Protein AF-A0A7W2R0L2-F1 (afdb_monomer_lite)

Secondary structure (DSSP, 8-state):
-HHHHHHTT--SHHHHHHHH---HHHHHHHHHHHHHTTS-----EEPTTS-EE-GGG---------

InterPro domains:
  IPR002577 Helix-turn-helix, HxlR type [PF01638] (1-42)
  IPR036388 Winged helix-like DNA-binding domain superfamily [G3DSA:1.10.10.10] (1-62)
  IPR036390 Winged helix DNA-binding domain superfamily [SSF46785] (1-45)

Sequence (66 aa):
MILRDAFDGLRRFSEFQKNLGLAKTILASRLKWLVESGLLEPLQVRSLDGRMLNPEDCVRKVVRHG

Organism: NCBI:txid2666183

pLDDT: mean 91.04, std 6.95, range [63.41, 97.44]

Foldseek 3Di:
DVLVVVVVPDQDLVVCCVVVVDDSVVSVVVVVVCVVVVVDDRDFDADPVRHTDDPVNDDDDDDDDD

Radius of gyration: 14.07 Å; chains: 1; bounding box: 34×30×28 Å

Structure (mmCIF, N/CA/C/O backbone):
data_AF-A0A7W2R0L2-F1
#
_entry.id   AF-A0A7W2R0L2-F1
#
loop_
_atom_site.group_PDB
_atom_site.id
_atom_site.type_symbol
_atom_site.label_atom_id
_atom_site.label_alt_id
_atom_site.label_comp_id
_atom_site.label_asym_id
_atom_site.label_entity_id
_atom_site.label_seq_id
_atom_site.pdbx_PDB_ins_code
_atom_site.Cartn_x
_atom_site.Cartn_y
_atom_site.Cartn_z
_atom_site.occupancy
_atom_site.B_iso_or_equiv
_atom_site.auth_seq_id
_atom_site.auth_comp_id
_atom_site.auth_asym_id
_atom_site.auth_atom_id
_atom_site.pdbx_PDB_model_num
ATOM 1 N N . MET A 1 1 ? -7.497 3.281 -9.915 1.00 88.44 1 MET A N 1
ATOM 2 C CA . MET A 1 1 ? -7.737 4.246 -8.803 1.00 88.44 1 MET A CA 1
ATOM 3 C C . MET A 1 1 ? -7.487 3.476 -7.522 1.00 88.44 1 MET A C 1
ATOM 5 O O . MET A 1 1 ? -8.099 2.434 -7.393 1.00 88.44 1 MET A O 1
ATOM 9 N N . ILE A 1 2 ? -6.644 3.940 -6.588 1.00 93.31 2 ILE A N 1
ATOM 10 C CA . ILE A 1 2 ? -6.140 3.091 -5.480 1.00 93.31 2 ILE A CA 1
ATOM 11 C C . ILE A 1 2 ? -7.249 2.359 -4.709 1.00 93.31 2 ILE A C 1
ATOM 13 O O . ILE A 1 2 ? -7.152 1.152 -4.536 1.00 93.31 2 ILE A O 1
ATOM 17 N N . LEU A 1 3 ? -8.306 3.057 -4.282 1.00 94.75 3 LEU A N 1
ATOM 18 C CA . LEU A 1 3 ? -9.390 2.418 -3.526 1.00 94.75 3 LEU A CA 1
ATOM 19 C C . LEU A 1 3 ? -10.121 1.354 -4.347 1.00 94.75 3 LEU A C 1
ATOM 21 O O . LEU A 1 3 ? -10.335 0.259 -3.850 1.00 94.75 3 LEU A O 1
ATOM 25 N N . ARG A 1 4 ? -10.450 1.647 -5.611 1.00 94.94 4 ARG A N 1
ATOM 26 C CA . ARG A 1 4 ? -11.084 0.670 -6.507 1.00 94.94 4 ARG A CA 1
ATOM 27 C C . ARG A 1 4 ? -10.223 -0.584 -6.643 1.00 94.94 4 ARG A C 1
ATOM 29 O O . ARG A 1 4 ? -10.707 -1.676 -6.408 1.00 94.94 4 ARG A O 1
ATOM 36 N N . ASP A 1 5 ? -8.942 -0.400 -6.938 1.00 94.75 5 ASP A N 1
ATOM 37 C CA . ASP A 1 5 ? -7.974 -1.484 -7.081 1.00 94.75 5 ASP A CA 1
ATOM 38 C C . ASP A 1 5 ? -7.858 -2.319 -5.785 1.00 94.75 5 ASP A C 1
ATOM 40 O O . ASP A 1 5 ? -7.745 -3.542 -5.837 1.00 94.75 5 ASP A O 1
ATOM 44 N N . ALA A 1 6 ? -7.924 -1.674 -4.614 1.00 94.19 6 ALA A N 1
ATOM 45 C CA . ALA A 1 6 ? -7.925 -2.357 -3.321 1.00 94.19 6 ALA A CA 1
ATOM 46 C C . ALA A 1 6 ? -9.205 -3.187 -3.108 1.00 94.19 6 ALA A C 1
ATOM 48 O O . ALA A 1 6 ? -9.122 -4.331 -2.659 1.00 94.19 6 ALA A O 1
ATOM 49 N N . PHE A 1 7 ? -10.373 -2.650 -3.478 1.00 93.06 7 PHE A N 1
ATOM 50 C CA . PHE A 1 7 ? -11.644 -3.387 -3.457 1.00 93.06 7 PHE A CA 1
ATOM 51 C C . PHE A 1 7 ? -11.672 -4.540 -4.468 1.00 93.06 7 PHE A C 1
ATOM 53 O O . PHE A 1 7 ? -12.241 -5.588 -4.173 1.00 93.06 7 PHE A O 1
ATOM 60 N N . ASP A 1 8 ? -10.982 -4.393 -5.600 1.00 94.62 8 ASP A N 1
ATOM 61 C CA . ASP A 1 8 ? -10.776 -5.450 -6.598 1.00 94.62 8 ASP A CA 1
ATOM 62 C C . ASP A 1 8 ? -9.776 -6.531 -6.116 1.00 94.62 8 ASP A C 1
ATOM 64 O O . ASP A 1 8 ? -9.491 -7.497 -6.825 1.00 94.62 8 ASP A O 1
ATOM 68 N N . GLY A 1 9 ? -9.254 -6.403 -4.889 1.00 93.25 9 GLY A N 1
ATOM 69 C CA . GLY A 1 9 ? -8.467 -7.428 -4.208 1.00 93.25 9 GLY A CA 1
ATOM 70 C C . GLY A 1 9 ? -6.953 -7.260 -4.309 1.00 93.25 9 GLY A C 1
ATOM 71 O O . GLY A 1 9 ? -6.226 -8.140 -3.837 1.00 93.25 9 GLY A O 1
ATOM 72 N N . LEU A 1 10 ? -6.448 -6.157 -4.874 1.00 95.25 10 LEU A N 1
ATOM 73 C CA . LEU A 1 10 ? -5.012 -5.870 -4.863 1.00 95.25 10 LEU A CA 1
ATOM 74 C C . LEU A 1 10 ? -4.565 -5.567 -3.429 1.00 95.25 10 LEU A C 1
ATOM 76 O O . LEU A 1 10 ? -5.161 -4.750 -2.731 1.00 95.25 10 LEU A O 1
ATOM 80 N N . ARG A 1 11 ? -3.495 -6.234 -2.982 1.00 92.88 11 ARG A N 1
ATOM 81 C CA . ARG A 1 11 ? -3.012 -6.140 -1.591 1.00 92.88 11 ARG A CA 1
ATOM 82 C C . ARG A 1 11 ? -1.542 -5.764 -1.490 1.00 92.88 11 ARG A C 1
ATOM 84 O O . ARG A 1 11 ? -1.130 -5.184 -0.489 1.00 92.88 11 ARG A O 1
ATOM 91 N N . ARG A 1 12 ? -0.723 -6.082 -2.499 1.00 93.25 12 ARG A N 1
ATOM 92 C CA . ARG A 1 12 ? 0.718 -5.795 -2.475 1.00 93.25 12 ARG A CA 1
ATOM 93 C C . ARG A 1 12 ? 1.028 -4.469 -3.147 1.00 93.25 12 ARG A C 1
ATOM 95 O O . ARG A 1 12 ? 0.496 -4.146 -4.204 1.00 93.25 12 ARG A O 1
ATOM 102 N N . PHE A 1 13 ? 2.003 -3.752 -2.595 1.00 93.69 13 PHE A N 1
ATOM 103 C CA . PHE A 1 13 ? 2.490 -2.491 -3.159 1.00 93.69 13 PHE A CA 1
ATOM 104 C C . PHE A 1 13 ? 2.899 -2.611 -4.638 1.00 93.69 13 PHE A C 1
ATOM 106 O O . PHE A 1 13 ? 2.585 -1.741 -5.447 1.00 93.69 13 PHE A O 1
ATOM 113 N N . SER A 1 14 ? 3.578 -3.702 -5.010 1.00 93.19 14 SER A N 1
ATOM 114 C CA . SER A 1 14 ? 4.009 -3.946 -6.392 1.00 93.19 14 SER A CA 1
ATOM 115 C C . SER A 1 14 ? 2.843 -4.139 -7.363 1.00 93.19 14 SER A C 1
ATOM 117 O O . SER A 1 14 ? 2.969 -3.763 -8.527 1.00 93.19 14 SER A O 1
ATOM 119 N N . GLU A 1 15 ? 1.709 -4.677 -6.905 1.00 95.00 15 GLU A N 1
ATOM 120 C CA . GLU A 1 15 ? 0.500 -4.831 -7.722 1.00 95.00 15 GLU A CA 1
ATOM 121 C C . GLU A 1 15 ? -0.117 -3.468 -8.017 1.00 95.00 15 GLU A C 1
ATOM 123 O O . GLU A 1 15 ? -0.335 -3.145 -9.181 1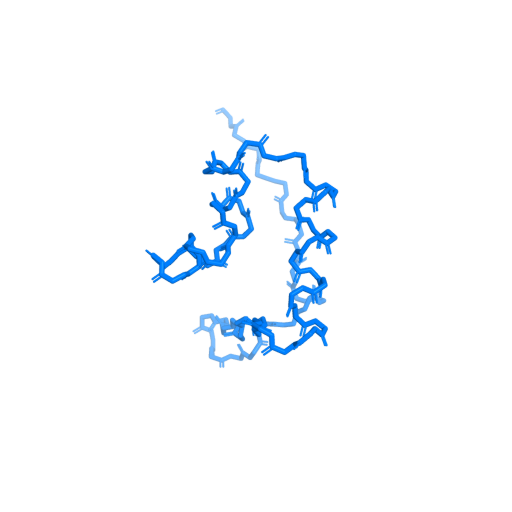.00 95.00 15 GLU A O 1
ATOM 128 N N . PHE A 1 16 ? -0.286 -2.626 -6.992 1.00 95.25 16 PHE A N 1
ATOM 129 C CA . PHE A 1 16 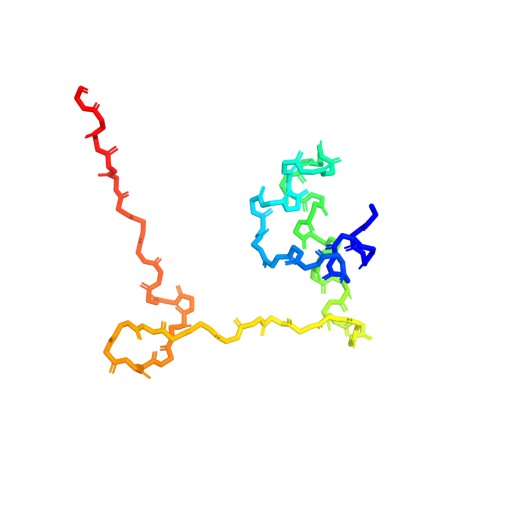? -0.727 -1.242 -7.177 1.00 95.25 16 PHE A CA 1
ATOM 130 C C . PHE A 1 16 ? 0.211 -0.463 -8.103 1.00 95.25 16 PHE A C 1
ATOM 132 O O . PHE A 1 16 ? -0.252 0.261 -8.981 1.00 95.25 16 PHE A O 1
ATOM 139 N N . GLN A 1 17 ? 1.529 -0.627 -7.950 1.00 95.38 17 GLN A N 1
ATOM 140 C CA . GLN A 1 17 ? 2.504 0.045 -8.809 1.00 95.38 17 GLN A CA 1
ATOM 141 C C . GLN A 1 17 ? 2.358 -0.395 -10.273 1.00 95.38 17 GLN A C 1
ATOM 143 O O . GLN A 1 17 ? 2.354 0.450 -11.167 1.00 95.38 17 GLN A O 1
ATOM 148 N N . LYS A 1 18 ? 2.220 -1.704 -10.519 1.00 94.75 18 LYS A N 1
ATOM 149 C CA . LYS A 1 18 ? 2.049 -2.259 -11.867 1.00 94.75 18 LYS A CA 1
ATOM 150 C C . LYS A 1 18 ? 0.720 -1.832 -12.494 1.00 94.75 18 LYS A C 1
ATOM 152 O O . LYS A 1 18 ? 0.704 -1.510 -13.675 1.00 94.75 18 LYS A O 1
ATOM 157 N N . ASN A 1 19 ? -0.365 -1.822 -11.719 1.00 94.38 19 ASN A N 1
ATOM 158 C CA . ASN A 1 19 ? -1.706 -1.540 -12.229 1.00 94.38 19 ASN A CA 1
ATOM 159 C C . ASN A 1 19 ? -1.949 -0.043 -12.472 1.00 94.38 19 ASN A C 1
ATOM 161 O O . ASN A 1 19 ? -2.579 0.335 -13.453 1.00 94.38 19 ASN A O 1
ATOM 165 N N . LEU A 1 20 ? -1.427 0.822 -11.596 1.00 93.62 20 LEU A N 1
ATOM 166 C CA . LEU A 1 20 ? -1.641 2.271 -11.675 1.00 93.62 20 LEU A CA 1
ATOM 167 C C . LEU A 1 20 ? -0.565 3.004 -12.487 1.00 93.62 20 LEU A C 1
ATOM 169 O O . LEU A 1 20 ? -0.750 4.176 -12.803 1.00 93.62 20 LEU A O 1
ATOM 173 N N . GLY A 1 21 ? 0.580 2.368 -12.762 1.00 94.25 21 GLY A N 1
ATOM 174 C CA . GLY A 1 21 ? 1.709 2.997 -13.461 1.00 94.25 21 GLY A CA 1
ATOM 175 C C . GLY A 1 21 ? 2.352 4.165 -12.698 1.00 94.25 21 GLY A C 1
ATOM 176 O O . GLY A 1 21 ? 3.095 4.953 -13.277 1.00 94.25 21 GLY A O 1
ATOM 177 N N . LEU A 1 22 ? 2.063 4.307 -11.400 1.00 94.12 22 LEU A N 1
ATOM 178 C CA . LEU A 1 22 ? 2.550 5.415 -10.582 1.00 94.12 22 LEU A CA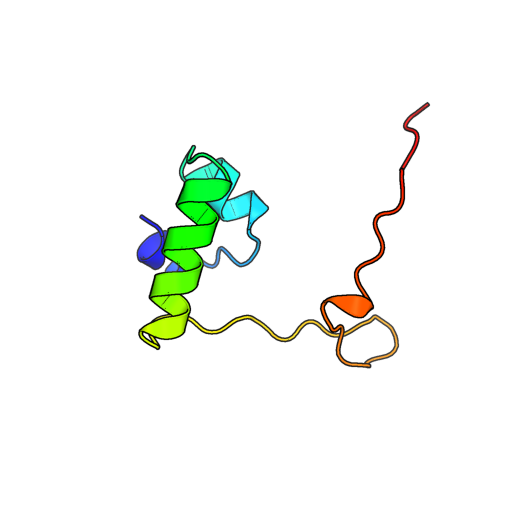 1
ATOM 179 C C . LEU A 1 22 ? 3.995 5.199 -10.125 1.00 94.12 22 LEU A C 1
ATOM 181 O O . LEU A 1 22 ? 4.418 4.088 -9.792 1.00 94.12 22 LEU A O 1
ATOM 185 N N . ALA A 1 23 ? 4.731 6.304 -10.007 1.00 95.81 23 ALA A N 1
ATOM 186 C CA . ALA A 1 23 ? 6.014 6.319 -9.319 1.00 95.81 23 ALA A CA 1
ATOM 187 C C . ALA A 1 23 ? 5.861 5.844 -7.862 1.00 95.81 23 ALA A C 1
ATOM 189 O O . ALA A 1 23 ? 4.895 6.187 -7.175 1.00 95.81 23 ALA A O 1
ATOM 190 N N . LYS A 1 24 ? 6.857 5.092 -7.368 1.00 94.88 24 LYS A N 1
ATOM 191 C CA . LYS A 1 24 ? 6.838 4.483 -6.024 1.00 94.88 24 LYS A CA 1
ATOM 192 C C . LYS A 1 24 ? 6.592 5.498 -4.909 1.00 94.88 24 LYS A C 1
ATOM 194 O O . LYS A 1 24 ? 5.826 5.222 -3.996 1.00 94.88 24 LYS A O 1
ATOM 199 N N . THR A 1 25 ? 7.230 6.661 -4.985 1.00 96.00 25 THR A N 1
ATOM 200 C CA . THR A 1 25 ? 7.118 7.723 -3.974 1.00 96.00 25 THR A CA 1
ATOM 201 C C . THR A 1 25 ? 5.698 8.271 -3.892 1.00 96.00 25 THR A C 1
ATOM 203 O O . THR A 1 25 ? 5.133 8.358 -2.808 1.00 96.00 25 THR A O 1
ATOM 206 N N . ILE A 1 26 ? 5.086 8.560 -5.041 1.00 96.44 26 ILE A N 1
ATOM 207 C CA . ILE A 1 26 ? 3.710 9.055 -5.118 1.00 96.44 26 ILE A CA 1
ATOM 208 C C . ILE A 1 26 ? 2.731 8.000 -4.607 1.00 96.44 26 ILE A C 1
ATOM 210 O O . ILE A 1 26 ? 1.863 8.317 -3.796 1.00 96.44 26 ILE A O 1
ATOM 214 N N . LEU A 1 27 ? 2.887 6.744 -5.036 1.00 96.88 27 LEU A N 1
ATOM 215 C CA . LEU A 1 27 ? 2.040 5.651 -4.568 1.00 96.88 27 LEU A CA 1
ATOM 216 C C . LEU A 1 27 ? 2.154 5.459 -3.048 1.00 96.88 27 LEU A C 1
ATOM 218 O O . LEU A 1 27 ? 1.131 5.352 -2.376 1.00 96.88 27 LEU A O 1
ATOM 222 N N . ALA A 1 28 ? 3.374 5.474 -2.503 1.00 96.62 28 ALA A N 1
ATOM 223 C CA . ALA A 1 28 ? 3.614 5.349 -1.068 1.00 96.62 28 ALA A CA 1
ATOM 224 C C . ALA A 1 28 ? 2.938 6.475 -0.275 1.00 96.62 28 ALA A C 1
ATOM 226 O O . ALA A 1 28 ? 2.229 6.192 0.687 1.00 96.62 28 ALA A O 1
ATOM 227 N N . SER A 1 29 ? 3.080 7.731 -0.707 1.00 97.12 29 SER A N 1
ATOM 228 C CA . SER A 1 29 ? 2.435 8.869 -0.042 1.00 97.12 29 SER A CA 1
ATOM 229 C C . SER A 1 29 ? 0.909 8.780 -0.077 1.00 97.12 29 SER A C 1
ATOM 231 O O . SER A 1 29 ? 0.251 9.073 0.917 1.00 97.12 29 SER A O 1
ATOM 233 N N . ARG A 1 30 ? 0.326 8.347 -1.202 1.00 96.75 30 ARG A N 1
ATOM 234 C CA . ARG A 1 30 ? -1.131 8.198 -1.333 1.00 96.75 30 ARG A CA 1
ATOM 235 C C . ARG A 1 30 ? -1.671 7.060 -0.470 1.00 96.75 30 ARG A C 1
ATOM 237 O O . ARG A 1 30 ? -2.679 7.252 0.198 1.00 96.75 30 ARG A O 1
ATOM 244 N N . LEU A 1 31 ? -1.003 5.906 -0.463 1.00 96.31 31 LEU A N 1
ATOM 245 C CA . LEU A 1 31 ? -1.371 4.786 0.405 1.00 96.31 31 LEU A CA 1
ATOM 246 C C . LEU A 1 31 ? -1.253 5.169 1.881 1.00 96.31 31 LEU A C 1
ATOM 248 O O . LEU A 1 31 ? -2.165 4.884 2.646 1.00 96.31 31 LEU A O 1
ATOM 252 N N . LYS A 1 32 ? -0.178 5.869 2.264 1.00 96.12 32 LYS A N 1
ATOM 253 C CA . LYS A 1 32 ? 0.002 6.374 3.628 1.00 96.12 32 LYS A CA 1
ATOM 254 C C . LYS A 1 32 ? -1.150 7.287 4.046 1.00 96.12 32 LYS A C 1
ATOM 256 O O . LYS A 1 32 ? -1.744 7.052 5.088 1.00 96.12 32 LYS A O 1
ATOM 261 N N . TRP A 1 33 ? -1.512 8.259 3.208 1.00 97.44 33 TRP A N 1
ATOM 262 C CA . TRP A 1 33 ? -2.638 9.151 3.491 1.00 97.44 33 TRP A CA 1
ATOM 263 C C . TRP A 1 33 ? -3.966 8.394 3.635 1.00 97.44 33 TRP A C 1
ATOM 265 O O . TRP A 1 33 ? -4.740 8.675 4.544 1.00 97.44 33 TRP A O 1
ATOM 275 N N . LEU A 1 34 ? -4.220 7.396 2.780 1.00 96.56 34 LEU A N 1
ATOM 276 C CA . LEU A 1 34 ? -5.421 6.562 2.884 1.00 96.56 34 LEU A CA 1
ATOM 277 C C . LEU A 1 34 ? -5.464 5.783 4.205 1.00 96.56 34 LEU A C 1
ATOM 279 O O . LEU A 1 34 ? -6.525 5.701 4.819 1.00 96.56 34 LEU A O 1
ATOM 283 N N . VAL A 1 35 ? -4.321 5.275 4.669 1.00 96.06 35 VAL A N 1
ATOM 284 C CA . VAL A 1 35 ? -4.216 4.608 5.973 1.00 96.06 35 VAL A CA 1
ATOM 285 C C . VAL A 1 35 ? -4.445 5.586 7.124 1.00 96.06 35 VAL A C 1
ATOM 287 O O . VAL A 1 35 ? -5.249 5.317 8.008 1.00 96.06 35 VAL A O 1
ATOM 290 N N . GLU A 1 36 ? -3.803 6.752 7.090 1.00 97.31 36 GLU A N 1
ATOM 291 C CA . GLU A 1 36 ? -3.973 7.796 8.111 1.00 97.31 36 GLU A CA 1
ATOM 292 C C . GLU A 1 36 ? -5.416 8.316 8.181 1.00 97.31 36 GLU A C 1
ATOM 294 O O . GLU A 1 36 ? -5.900 8.654 9.257 1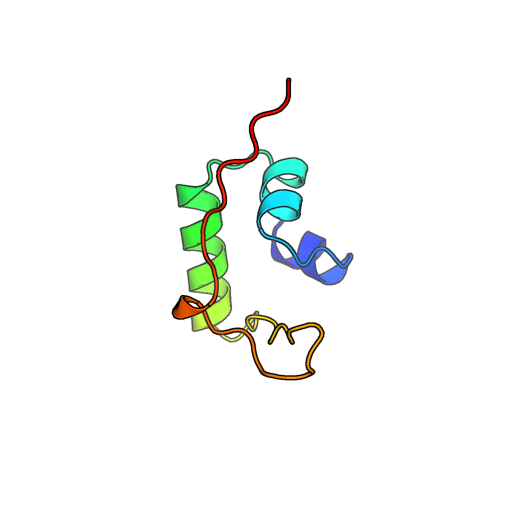.00 97.31 36 GLU A O 1
ATOM 299 N N . SER A 1 37 ? -6.127 8.339 7.050 1.00 97.44 37 SER A N 1
ATOM 300 C CA . SER A 1 37 ? -7.547 8.706 6.984 1.00 97.44 37 SER A CA 1
ATOM 301 C C . SER A 1 37 ? -8.511 7.600 7.442 1.00 97.44 37 SER A C 1
ATOM 303 O O . SER A 1 37 ? -9.718 7.827 7.471 1.00 97.44 37 SER A O 1
ATOM 305 N N . GLY A 1 38 ? -8.007 6.404 7.767 1.00 95.94 38 GLY A N 1
ATOM 306 C CA . GLY A 1 38 ? -8.819 5.249 8.164 1.00 95.94 38 GLY A CA 1
ATOM 307 C C . GLY A 1 38 ? -9.555 4.557 7.011 1.00 95.94 38 GLY A C 1
ATOM 308 O O . GLY A 1 38 ? -10.408 3.709 7.252 1.00 95.94 38 GLY A O 1
ATOM 309 N N . LEU A 1 39 ? -9.241 4.900 5.758 1.00 95.00 39 LEU A N 1
ATOM 310 C CA . LEU A 1 39 ? -9.847 4.282 4.572 1.00 95.00 39 LEU A CA 1
ATOM 311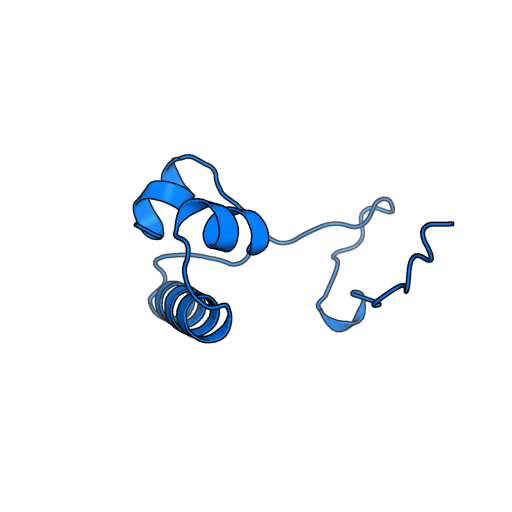 C C . LEU A 1 39 ? -9.192 2.950 4.194 1.00 95.00 39 LEU A C 1
ATOM 313 O O . LEU A 1 39 ? -9.790 2.161 3.467 1.00 95.00 39 LEU A O 1
ATOM 317 N N . LEU A 1 40 ? -7.959 2.715 4.646 1.00 95.25 40 LEU A N 1
ATOM 318 C CA . LEU A 1 40 ? -7.227 1.464 4.471 1.00 95.25 40 LEU A CA 1
ATOM 319 C C . LEU A 1 40 ? -6.515 1.092 5.770 1.00 95.25 40 LEU A C 1
ATOM 321 O O . LEU A 1 40 ? -6.132 1.958 6.550 1.00 95.25 40 LEU A O 1
ATOM 325 N N . GLU A 1 41 ? -6.251 -0.195 5.951 1.00 93.69 41 GLU A N 1
ATOM 326 C CA . GLU A 1 41 ? -5.379 -0.698 7.009 1.00 93.69 41 GLU A CA 1
ATOM 327 C C . GLU A 1 41 ? -4.266 -1.570 6.408 1.00 93.69 41 GLU A C 1
ATOM 329 O O . GLU A 1 41 ? -4.490 -2.278 5.417 1.00 93.69 41 GLU A O 1
ATOM 334 N N . PRO A 1 42 ? -3.038 -1.516 6.948 1.00 89.88 42 PRO A N 1
ATOM 335 C CA . PRO A 1 42 ? -1.986 -2.426 6.535 1.00 89.88 42 PRO A CA 1
ATOM 336 C C . PRO A 1 42 ? -2.326 -3.850 6.980 1.00 89.88 42 PRO A C 1
ATOM 338 O O . PRO A 1 42 ? -2.612 -4.105 8.149 1.00 89.88 42 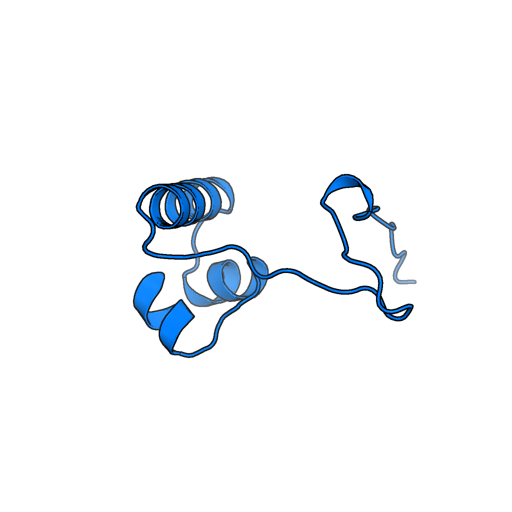PRO A O 1
ATOM 341 N N . LEU A 1 43 ? -2.238 -4.799 6.049 1.00 89.06 43 LEU A N 1
ATOM 342 C CA . LEU A 1 43 ? -2.432 -6.205 6.374 1.00 89.06 43 LEU A CA 1
ATOM 343 C C . LEU A 1 43 ? -1.284 -6.720 7.239 1.00 89.06 43 LEU A C 1
ATOM 345 O O . LEU A 1 43 ? -0.109 -6.610 6.886 1.00 89.06 43 LEU A O 1
ATOM 349 N N . GLN A 1 44 ? -1.659 -7.360 8.337 1.00 88.94 44 GLN A N 1
ATOM 350 C CA . GLN A 1 44 ? -0.765 -8.146 9.166 1.00 88.94 44 GLN A CA 1
ATOM 351 C C . GLN A 1 44 ? -0.352 -9.419 8.419 1.00 88.94 44 GLN A C 1
ATOM 353 O O . GLN A 1 44 ? -1.182 -10.276 8.107 1.00 88.94 44 GLN A O 1
ATOM 358 N N . VAL A 1 45 ? 0.936 -9.536 8.100 1.00 88.56 45 VAL A N 1
ATOM 359 C CA . VAL A 1 45 ? 1.488 -10.718 7.431 1.00 88.56 45 VAL A CA 1
ATOM 360 C C . VAL A 1 45 ? 2.053 -11.648 8.494 1.00 88.56 45 VAL A C 1
ATOM 362 O O . VAL A 1 45 ? 2.767 -11.208 9.388 1.00 88.56 45 VAL A O 1
ATOM 365 N N . ARG A 1 46 ? 1.754 -12.945 8.402 1.00 90.31 46 ARG A N 1
ATOM 366 C CA . ARG A 1 46 ? 2.356 -13.963 9.271 1.00 90.31 46 ARG A CA 1
ATOM 367 C C . ARG A 1 46 ? 3.460 -14.704 8.528 1.00 90.31 46 ARG A C 1
ATOM 369 O O . ARG A 1 46 ? 3.343 -14.976 7.334 1.00 90.31 46 ARG A O 1
ATOM 376 N N . SER A 1 47 ? 4.525 -15.020 9.247 1.00 90.31 47 SER A N 1
ATOM 377 C CA . SER A 1 47 ? 5.581 -15.929 8.809 1.00 90.31 47 SER A CA 1
ATOM 378 C C . SER A 1 47 ? 5.043 -17.360 8.704 1.00 90.31 47 SER A C 1
ATOM 380 O O . SER A 1 47 ? 3.985 -17.687 9.246 1.00 90.31 47 SER A O 1
ATOM 382 N N . LEU A 1 48 ? 5.798 -18.232 8.031 1.00 88.62 48 LEU A N 1
ATOM 383 C CA . LEU A 1 48 ? 5.489 -19.663 7.908 1.00 88.62 48 LEU A CA 1
ATOM 384 C C . LEU A 1 48 ? 5.418 -20.366 9.271 1.00 88.62 48 LEU A C 1
ATOM 386 O O . LEU A 1 48 ? 4.643 -21.299 9.445 1.00 88.62 48 LEU A O 1
ATOM 390 N N . ASP A 1 49 ? 6.201 -19.891 10.237 1.00 91.75 49 ASP A N 1
ATOM 391 C CA . ASP A 1 49 ? 6.197 -20.352 11.631 1.00 91.75 49 ASP A CA 1
ATOM 392 C C . ASP A 1 49 ? 4.987 -19.829 12.444 1.00 91.75 49 ASP A C 1
ATOM 394 O O . ASP A 1 49 ? 4.833 -20.151 13.620 1.00 91.75 49 ASP A O 1
ATOM 398 N N . GLY A 1 50 ? 4.113 -19.023 11.831 1.00 90.00 50 GLY A N 1
ATOM 399 C CA . GLY A 1 50 ? 2.919 -18.458 12.452 1.00 90.00 50 GLY A CA 1
ATOM 400 C C . GLY A 1 50 ? 3.141 -17.163 13.239 1.00 90.00 50 GLY A C 1
ATOM 401 O O . GLY A 1 50 ? 2.144 -16.590 13.702 1.00 90.00 50 GLY A O 1
ATOM 402 N N . ARG A 1 51 ? 4.377 -16.663 13.375 1.00 91.25 51 ARG A N 1
ATOM 403 C CA . ARG A 1 51 ? 4.657 -15.374 14.034 1.00 91.25 51 ARG A CA 1
ATOM 404 C C . ARG A 1 51 ? 4.248 -14.197 13.152 1.00 91.25 51 ARG A C 1
ATOM 406 O O . ARG A 1 51 ? 4.219 -14.313 11.928 1.00 91.25 51 ARG A O 1
ATOM 413 N N . MET A 1 52 ? 3.920 -13.065 13.766 1.00 90.44 52 MET A N 1
ATOM 414 C CA . MET A 1 52 ? 3.689 -11.820 13.030 1.00 90.44 52 MET A CA 1
ATOM 415 C C . MET A 1 52 ? 4.999 -11.359 12.385 1.00 90.44 52 MET A C 1
ATOM 417 O O . MET A 1 52 ? 6.028 -11.370 13.055 1.00 90.44 52 MET A O 1
ATOM 421 N N . LEU A 1 53 ? 4.968 -10.989 11.105 1.00 89.38 53 LEU A N 1
ATOM 422 C CA . LEU A 1 53 ? 6.097 -10.357 10.427 1.00 89.38 53 LEU A CA 1
ATOM 423 C C . LEU A 1 53 ? 6.004 -8.849 10.616 1.00 89.38 53 LEU A C 1
ATOM 425 O O . LEU A 1 53 ? 5.092 -8.205 10.091 1.00 89.38 53 LEU A O 1
ATOM 429 N N . ASN A 1 54 ? 6.978 -8.293 11.323 1.00 87.44 54 ASN A N 1
ATOM 430 C CA . ASN A 1 54 ? 7.146 -6.858 11.448 1.00 87.44 54 ASN A CA 1
ATOM 431 C C . ASN A 1 54 ? 8.070 -6.317 10.337 1.00 87.44 54 ASN A C 1
ATOM 433 O O . ASN A 1 54 ? 8.778 -7.082 9.670 1.00 87.44 54 ASN A O 1
ATOM 437 N N . PRO A 1 55 ? 8.110 -4.990 10.114 1.00 84.31 55 PRO A N 1
ATOM 438 C CA . PRO A 1 55 ? 9.039 -4.385 9.162 1.00 84.31 55 PRO A CA 1
ATOM 439 C C . PRO A 1 55 ? 10.511 -4.738 9.423 1.00 84.31 55 PRO A C 1
ATOM 441 O O . PRO A 1 55 ? 11.258 -4.917 8.463 1.00 84.31 55 PRO A O 1
ATOM 444 N N . GLU A 1 56 ? 10.932 -4.888 10.684 1.00 86.25 56 GLU A N 1
ATOM 445 C CA . GLU A 1 56 ? 12.295 -5.304 11.040 1.00 86.25 56 GLU A CA 1
ATOM 446 C C . GLU A 1 56 ? 12.631 -6.750 10.634 1.00 86.25 56 GLU A C 1
ATOM 448 O O . GLU A 1 56 ? 13.799 -7.056 10.393 1.00 86.25 56 GLU A O 1
ATOM 453 N N . ASP A 1 57 ? 11.629 -7.624 10.475 1.00 87.69 57 ASP A N 1
ATOM 454 C CA . ASP A 1 57 ? 11.822 -8.992 9.977 1.00 87.69 57 ASP A CA 1
ATOM 455 C C . ASP A 1 57 ? 12.059 -9.034 8.456 1.00 87.69 57 ASP A C 1
ATOM 457 O O . ASP A 1 57 ? 12.537 -10.036 7.912 1.00 87.69 57 ASP A O 1
ATOM 461 N N . CYS A 1 58 ? 11.721 -7.956 7.739 1.00 82.62 58 CYS A N 1
ATOM 462 C CA . CYS A 1 58 ? 11.858 -7.877 6.289 1.00 82.62 58 CYS A CA 1
ATOM 463 C C . CYS A 1 58 ? 13.322 -7.670 5.873 1.00 82.62 58 CYS A C 1
ATOM 465 O O . CYS A 1 58 ? 13.765 -6.556 5.586 1.00 82.62 58 CYS A O 1
ATOM 467 N N . VAL A 1 59 ? 14.079 -8.761 5.754 1.00 82.69 59 VAL A N 1
ATOM 468 C CA . VAL A 1 59 ? 15.447 -8.722 5.218 1.00 82.69 59 VAL A CA 1
ATOM 469 C C . VAL A 1 59 ? 15.459 -8.705 3.687 1.00 82.69 59 VAL A C 1
ATOM 471 O O . VAL A 1 59 ? 14.825 -9.520 3.012 1.00 82.69 59 VAL A O 1
ATOM 474 N N . ARG A 1 60 ? 16.237 -7.792 3.097 1.00 78.25 60 ARG A N 1
ATOM 475 C CA . ARG A 1 60 ? 16.523 -7.826 1.657 1.00 78.25 60 ARG A CA 1
ATOM 476 C C . ARG A 1 60 ? 17.558 -8.907 1.372 1.00 78.25 60 ARG A C 1
ATOM 478 O O . ARG A 1 60 ? 18.743 -8.716 1.629 1.00 78.25 60 ARG A O 1
ATOM 485 N N . LYS A 1 61 ? 17.128 -10.019 0.779 1.00 79.56 61 LYS A N 1
ATOM 486 C CA . LYS A 1 61 ? 18.046 -11.016 0.221 1.00 79.56 61 LYS A CA 1
ATOM 487 C C . LYS A 1 61 ? 18.356 -10.668 -1.233 1.00 79.56 61 LYS A C 1
ATOM 489 O O . LYS A 1 61 ? 17.450 -10.591 -2.060 1.00 79.56 61 LYS A O 1
ATOM 494 N N . VAL A 1 62 ? 19.633 -10.469 -1.554 1.00 81.00 62 VAL A N 1
ATOM 495 C CA . VAL A 1 62 ? 20.078 -10.343 -2.948 1.00 81.00 62 VAL A CA 1
ATOM 496 C C . VAL A 1 62 ? 20.016 -11.732 -3.578 1.00 81.00 62 VAL A C 1
ATOM 498 O O . VAL A 1 62 ? 20.825 -12.602 -3.261 1.00 81.00 62 VAL A O 1
ATOM 501 N N . VAL A 1 63 ? 19.032 -11.959 -4.446 1.00 81.31 63 VAL A N 1
ATOM 502 C CA . VAL A 1 63 ? 18.936 -13.190 -5.236 1.00 81.31 63 VAL A CA 1
ATOM 503 C C . VAL A 1 63 ? 19.734 -12.967 -6.518 1.00 81.31 63 VAL A C 1
ATOM 505 O O . VAL A 1 63 ? 19.293 -12.231 -7.398 1.00 81.31 63 VAL A O 1
ATOM 508 N N . ARG A 1 64 ? 20.931 -13.559 -6.616 1.00 78.19 64 ARG A N 1
ATOM 509 C CA . ARG A 1 64 ? 21.659 -13.628 -7.889 1.00 78.19 64 ARG A CA 1
ATOM 510 C C . ARG A 1 64 ? 20.917 -14.618 -8.788 1.00 78.19 64 ARG A C 1
ATOM 512 O O . ARG A 1 64 ? 20.935 -15.811 -8.508 1.00 78.19 64 ARG A O 1
ATOM 519 N N . HIS A 1 65 ? 20.228 -14.119 -9.810 1.00 63.41 65 HIS A N 1
ATOM 520 C CA . HIS A 1 65 ? 19.873 -14.949 -10.960 1.00 63.41 65 HIS A CA 1
ATOM 521 C C . HIS A 1 65 ? 21.168 -15.179 -11.747 1.00 63.41 65 HIS A C 1
ATOM 523 O O . HIS A 1 65 ? 21.817 -14.202 -12.126 1.00 63.41 65 HIS A O 1
ATOM 529 N N . GLY A 1 66 ? 21.578 -16.444 -11.857 1.00 63.44 66 GLY A N 1
ATOM 530 C CA . GLY A 1 66 ? 22.634 -16.880 -12.773 1.00 63.44 66 GLY A CA 1
ATOM 531 C C . GLY A 1 66 ? 22.107 -17.017 -14.190 1.00 63.44 66 GLY A C 1
ATOM 532 O O . GLY A 1 66 ? 20.871 -17.165 -14.334 1.00 63.44 66 GLY A O 1
#